Protein AF-A0A7L5AIC0-F1 (afdb_monomer)

pLDDT: mean 80.72, std 9.93, range [44.84, 91.0]

Radius of gyration: 12.36 Å; Cα contacts (8 Å, |Δi|>4): 72; chains: 1; bounding box: 29×26×31 Å

Secondary structure (DSSP, 8-state):
--GGGGGGG-TTS--SS-HHHHHHHHHHHHHHH-TT--HHHHHHHHHHT----SS--GGGGTPPTTGGGSHHHH---

Foldseek 3Di:
DPQLLPVVPDPPWPPQACQVVVLSVVLVVVCVVPVPDCSLVVVVVCLVVDDDDPVDDSSNSRDDPCNCVRPSNPDDD

Solvent-accessible surface area (backbone atoms only — not comparable to full-atom values): 4696 Å² total; per-residue (Å²): 133,58,76,74,54,50,75,76,71,51,85,86,40,47,70,88,56,44,49,40,56,54,50,56,51,50,40,56,54,47,42,75,77,40,75,90,58,62,59,42,59,52,52,50,52,52,58,72,66,42,61,78,53,101,89,46,35,52,50,62,33,23,44,46,91,68,56,69,74,36,69,64,52,59,68,73,131

Sequence (77 aa):
MVPLLAHLTQKDTPREFGVYNALAVMAYLIESIHQDGDWAARAAIHLRGFPSTEYIEAGSTGIALGWLEEQLWIRRS

Organism: NCBI:txid674079

Mean predicted aligned error: 6.13 Å

Structure (mmCIF, N/CA/C/O backbone):
data_AF-A0A7L5AIC0-F1
#
_entry.id   AF-A0A7L5AIC0-F1
#
loop_
_atom_site.group_PDB
_atom_site.id
_atom_site.type_symbol
_atom_site.label_atom_id
_atom_site.label_alt_id
_atom_site.label_comp_id
_atom_site.label_asym_id
_atom_site.label_entity_id
_atom_site.label_seq_id
_atom_site.pdbx_PDB_ins_code
_atom_site.Cartn_x
_atom_site.Cartn_y
_atom_site.Cartn_z
_atom_site.occupancy
_atom_site.B_iso_or_equiv
_atom_site.auth_seq_id
_atom_site.auth_comp_id
_atom_site.auth_asym_id
_atom_site.auth_atom_id
_atom_site.pdbx_PDB_model_num
ATOM 1 N N . MET A 1 1 ? -4.342 17.215 7.669 1.00 64.81 1 MET A N 1
ATOM 2 C CA . MET A 1 1 ? -3.579 16.099 7.067 1.00 64.81 1 MET A CA 1
ATOM 3 C C . MET A 1 1 ? -4.076 14.813 7.706 1.00 64.81 1 MET A C 1
ATOM 5 O O . MET A 1 1 ? -4.257 14.820 8.915 1.00 64.81 1 MET A O 1
ATOM 9 N N . VAL A 1 2 ? -4.356 13.766 6.926 1.00 83.56 2 VAL A N 1
ATOM 10 C CA . VAL A 1 2 ? -4.746 12.445 7.454 1.00 83.56 2 VAL A CA 1
ATOM 11 C C . VAL A 1 2 ? -3.456 11.673 7.760 1.00 83.56 2 VAL A C 1
ATOM 13 O O . VAL A 1 2 ? -2.737 11.376 6.806 1.00 83.56 2 VAL A O 1
ATOM 16 N N . PRO A 1 3 ? -3.118 11.371 9.032 1.00 87.12 3 PRO A N 1
ATOM 17 C CA . PRO A 1 3 ? -1.809 10.810 9.384 1.00 87.12 3 PRO A CA 1
ATOM 18 C C . PRO A 1 3 ? -1.476 9.503 8.654 1.00 87.12 3 PRO A C 1
ATOM 20 O O . PRO A 1 3 ? -0.360 9.344 8.173 1.00 87.12 3 PRO A O 1
ATOM 23 N N . LEU A 1 4 ? -2.463 8.618 8.477 1.00 87.75 4 LEU A N 1
ATOM 24 C CA . LEU A 1 4 ? -2.302 7.339 7.768 1.00 87.75 4 LEU A CA 1
ATOM 25 C C . LEU A 1 4 ? -1.985 7.491 6.270 1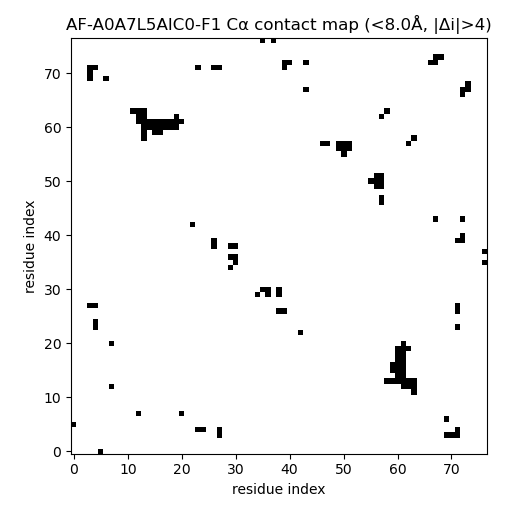.00 87.75 4 LEU A C 1
ATOM 27 O O . LEU A 1 4 ? -1.473 6.561 5.657 1.00 87.75 4 LEU A O 1
ATOM 31 N N . LEU A 1 5 ? -2.266 8.658 5.684 1.00 89.06 5 LEU A N 1
ATOM 32 C CA . LEU A 1 5 ? -2.017 8.970 4.273 1.00 89.06 5 LEU A CA 1
ATOM 33 C C . LEU A 1 5 ? -0.885 9.990 4.090 1.00 89.06 5 LEU A C 1
ATOM 35 O O . LEU A 1 5 ? -0.660 10.468 2.978 1.00 89.06 5 LEU A O 1
ATOM 39 N N . ALA A 1 6 ? -0.174 10.356 5.162 1.00 87.44 6 ALA A N 1
ATOM 40 C CA . ALA A 1 6 ? 0.872 11.375 5.102 1.00 87.44 6 ALA A CA 1
ATOM 41 C C . ALA A 1 6 ? 1.995 10.994 4.119 1.00 87.44 6 ALA A C 1
ATOM 43 O O . ALA A 1 6 ? 2.502 11.859 3.400 1.00 87.44 6 ALA A O 1
ATOM 44 N N . HIS A 1 7 ? 2.316 9.701 4.011 1.00 84.31 7 HIS A N 1
ATOM 45 C CA . HIS A 1 7 ? 3.338 9.178 3.103 1.00 84.31 7 HIS A CA 1
ATOM 46 C C . HIS A 1 7 ? 3.037 9.431 1.615 1.00 84.31 7 HIS A C 1
ATOM 48 O O . HIS A 1 7 ? 3.961 9.578 0.823 1.00 84.31 7 HIS A O 1
ATOM 54 N N . LEU A 1 8 ? 1.767 9.615 1.226 1.00 85.44 8 LEU A N 1
ATOM 55 C CA . LEU A 1 8 ? 1.386 9.943 -0.160 1.00 85.44 8 LEU A CA 1
ATOM 56 C C . LEU A 1 8 ? 1.856 11.336 -0.611 1.00 85.44 8 LEU A C 1
ATOM 58 O O . LEU A 1 8 ? 1.843 11.656 -1.801 1.00 85.44 8 LEU A O 1
ATOM 62 N N . THR A 1 9 ? 2.231 12.195 0.341 1.00 81.12 9 THR A N 1
ATOM 63 C CA . THR A 1 9 ? 2.693 13.564 0.073 1.00 81.12 9 THR A CA 1
ATOM 64 C C . THR A 1 9 ? 4.211 13.669 -0.073 1.00 81.12 9 THR A C 1
ATOM 66 O O . THR A 1 9 ? 4.713 14.739 -0.425 1.00 81.12 9 THR A O 1
ATOM 69 N N . GLN A 1 10 ? 4.945 12.573 0.150 1.00 75.75 10 GLN A N 1
ATOM 70 C CA . GLN A 1 10 ? 6.398 12.546 0.010 1.00 75.75 10 GLN A CA 1
ATOM 71 C C . GLN A 1 10 ? 6.816 12.773 -1.456 1.00 75.75 10 GLN A C 1
ATOM 73 O O . GLN A 1 10 ? 6.095 12.471 -2.415 1.00 75.75 10 GLN A O 1
ATOM 78 N N . LYS A 1 11 ? 7.963 13.433 -1.645 1.00 61.44 11 LYS A N 1
ATOM 79 C CA . LYS A 1 11 ? 8.443 13.840 -2.977 1.00 61.44 11 LYS A CA 1
ATOM 80 C C . LYS A 1 11 ? 9.122 12.707 -3.743 1.00 61.44 11 LYS A C 1
ATOM 82 O O . LYS A 1 11 ? 9.134 12.772 -4.968 1.00 61.44 11 LYS A O 1
ATOM 87 N N . ASP A 1 12 ? 9.574 11.677 -3.034 1.00 63.66 12 ASP A N 1
ATOM 88 C CA . ASP A 1 12 ? 10.431 10.610 -3.564 1.00 63.66 12 ASP A CA 1
ATOM 89 C C . ASP A 1 12 ? 9.651 9.442 -4.186 1.00 63.66 12 ASP A C 1
ATOM 91 O O . ASP A 1 12 ? 10.232 8.448 -4.614 1.00 63.66 12 ASP A O 1
ATOM 95 N N . THR A 1 13 ? 8.323 9.545 -4.255 1.00 58.59 13 THR A N 1
ATOM 96 C CA . THR A 1 13 ? 7.475 8.504 -4.832 1.00 58.59 13 THR A CA 1
ATOM 97 C C . THR A 1 13 ? 7.367 8.669 -6.354 1.00 58.59 13 THR A C 1
ATOM 99 O O . THR A 1 13 ? 6.958 9.749 -6.808 1.00 58.59 13 THR A O 1
ATOM 102 N N . PRO A 1 14 ? 7.662 7.628 -7.159 1.00 60.06 14 PRO A N 1
ATOM 103 C CA . PRO A 1 14 ? 7.426 7.652 -8.600 1.00 60.06 14 PRO A CA 1
ATOM 104 C C . PRO A 1 14 ? 5.946 7.940 -8.871 1.00 60.06 14 PRO A C 1
ATOM 106 O O . PRO A 1 14 ? 5.064 7.163 -8.528 1.00 60.06 14 PRO A O 1
ATOM 109 N N . ARG A 1 15 ? 5.627 9.107 -9.431 1.00 60.25 15 ARG A N 1
ATOM 110 C CA . ARG A 1 15 ? 4.234 9.571 -9.571 1.00 60.25 15 ARG A CA 1
ATOM 111 C C . ARG A 1 15 ? 3.595 9.188 -10.906 1.00 60.25 15 ARG A C 1
ATOM 113 O O . ARG A 1 15 ? 2.510 9.673 -11.205 1.00 60.25 15 ARG A O 1
ATOM 120 N N . GLU A 1 16 ? 4.261 8.357 -11.705 1.00 59.50 16 GLU A N 1
ATOM 121 C CA . GLU A 1 16 ? 3.910 8.145 -13.114 1.00 59.50 16 GLU A CA 1
ATOM 122 C C . GLU A 1 16 ? 2.520 7.531 -13.319 1.00 59.50 16 GLU A C 1
ATOM 124 O O . GLU A 1 16 ? 1.882 7.833 -14.323 1.00 59.50 16 GLU A O 1
ATOM 129 N N . PHE A 1 17 ? 2.004 6.749 -12.360 1.00 62.16 17 PHE A N 1
ATOM 130 C CA . PHE A 1 17 ? 0.729 6.041 -12.547 1.00 62.16 17 PHE A CA 1
ATOM 131 C C . PHE A 1 17 ? -0.298 6.234 -11.422 1.00 62.16 17 PHE A C 1
ATOM 133 O O . PHE A 1 17 ? -1.473 5.939 -11.620 1.00 62.16 17 PHE A O 1
ATOM 140 N N . GLY A 1 18 ? 0.098 6.735 -10.243 1.00 73.38 18 GLY A N 1
ATOM 141 C CA . GLY A 1 18 ? -0.822 7.077 -9.141 1.00 73.38 18 GLY A CA 1
ATOM 142 C C . GLY A 1 18 ? -1.651 5.915 -8.563 1.00 73.38 18 GLY A C 1
ATOM 143 O O . GLY A 1 18 ? -2.495 6.143 -7.693 1.00 73.38 18 GLY A O 1
ATOM 144 N N . VAL A 1 19 ? -1.412 4.680 -9.015 1.00 84.06 19 VAL A N 1
ATOM 145 C CA . VAL A 1 19 ? -2.157 3.473 -8.627 1.00 84.06 19 VAL A CA 1
ATOM 146 C C . VAL A 1 19 ? -2.013 3.212 -7.132 1.00 84.06 19 VAL A C 1
ATOM 148 O O . VAL A 1 19 ? -3.007 2.955 -6.454 1.00 84.06 19 VAL A O 1
ATOM 151 N N . TYR A 1 20 ? -0.798 3.354 -6.599 1.00 85.94 20 TYR A N 1
ATOM 152 C CA . TYR A 1 20 ? -0.544 3.216 -5.169 1.00 85.94 20 TYR A CA 1
ATOM 153 C C . TYR A 1 20 ? -1.365 4.207 -4.333 1.00 85.94 20 TYR A C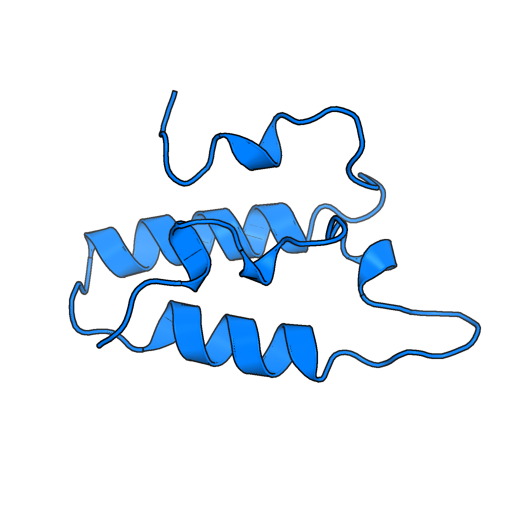 1
ATOM 155 O O . TYR A 1 20 ? -2.024 3.808 -3.374 1.00 85.94 20 TYR A O 1
ATOM 163 N N . ASN A 1 21 ? -1.409 5.482 -4.733 1.00 87.88 21 ASN A N 1
ATOM 164 C CA . ASN A 1 21 ? -2.180 6.502 -4.020 1.00 87.88 21 ASN A CA 1
ATOM 165 C C . ASN A 1 21 ? -3.676 6.171 -4.010 1.00 87.88 21 ASN A C 1
ATOM 167 O O . ASN A 1 21 ? -4.325 6.309 -2.975 1.00 87.88 21 ASN A O 1
ATOM 171 N N . ALA A 1 22 ? -4.221 5.713 -5.142 1.00 88.69 22 ALA A N 1
ATOM 172 C CA . ALA A 1 22 ? -5.617 5.295 -5.223 1.00 88.69 22 ALA A CA 1
ATOM 173 C C . ALA A 1 22 ? -5.906 4.111 -4.286 1.00 88.69 22 ALA A C 1
ATOM 175 O O . ALA A 1 22 ? -6.897 4.136 -3.558 1.00 88.69 22 ALA A O 1
ATOM 176 N N . LEU A 1 23 ? -5.023 3.107 -4.252 1.00 89.25 23 LEU A N 1
ATOM 177 C CA . LEU A 1 23 ? -5.141 1.963 -3.346 1.00 89.25 23 LEU A CA 1
ATOM 178 C C . LEU A 1 23 ? -5.066 2.391 -1.878 1.00 89.25 23 LEU A C 1
ATOM 180 O O . LEU A 1 23 ? -5.935 2.017 -1.100 1.00 89.25 23 LEU A O 1
ATOM 184 N N . ALA A 1 24 ? -4.100 3.224 -1.500 1.00 89.31 24 ALA A N 1
ATOM 185 C CA . ALA A 1 24 ? -3.966 3.706 -0.129 1.00 89.31 24 ALA A CA 1
ATOM 186 C C . ALA A 1 24 ? -5.202 4.504 0.336 1.00 89.31 24 ALA A C 1
ATOM 188 O O . ALA A 1 24 ? -5.689 4.322 1.452 1.00 89.31 24 ALA A O 1
ATOM 189 N N . VAL A 1 25 ? -5.765 5.348 -0.536 1.00 90.94 25 VAL A N 1
ATOM 190 C CA . VAL A 1 25 ? -7.002 6.088 -0.241 1.00 90.94 25 VAL A CA 1
ATOM 191 C C . VAL A 1 25 ? -8.198 5.144 -0.113 1.00 90.94 25 VAL A C 1
ATOM 193 O O . VAL A 1 25 ? -8.985 5.296 0.819 1.00 90.94 25 VAL A O 1
ATOM 196 N N . MET A 1 26 ? -8.334 4.156 -1.003 1.00 90.69 26 MET A N 1
ATOM 197 C CA . MET A 1 26 ? -9.392 3.146 -0.892 1.00 90.69 26 MET A CA 1
ATOM 198 C C . MET A 1 26 ? -9.274 2.346 0.407 1.00 90.69 26 MET A C 1
ATOM 200 O O . MET A 1 26 ? -10.293 2.137 1.059 1.00 90.69 26 MET A O 1
ATOM 204 N N . ALA A 1 27 ? -8.057 1.985 0.824 1.00 89.06 27 ALA A N 1
ATOM 205 C CA . ALA A 1 27 ? -7.792 1.325 2.103 1.00 89.06 27 ALA A CA 1
ATOM 206 C C . ALA A 1 27 ? -8.383 2.107 3.268 1.00 89.06 27 ALA A C 1
ATOM 208 O O . ALA A 1 27 ? -9.188 1.589 4.038 1.00 89.06 27 ALA A O 1
ATOM 209 N N . TYR A 1 28 ? -8.020 3.385 3.329 1.00 89.88 28 TYR A N 1
ATOM 210 C CA . TYR A 1 28 ? -8.436 4.292 4.382 1.00 89.88 28 TYR A CA 1
ATOM 211 C C . TYR A 1 28 ? -9.959 4.495 4.408 1.00 89.88 28 TYR A C 1
ATOM 213 O O . TYR A 1 28 ? -10.581 4.472 5.470 1.00 89.88 28 TYR A O 1
ATOM 221 N N . LEU A 1 29 ? -10.581 4.672 3.237 1.00 91.00 29 LEU A N 1
ATOM 222 C CA . LEU A 1 29 ? -12.029 4.856 3.137 1.00 91.00 29 LEU A CA 1
ATOM 223 C C . LEU A 1 29 ? -12.795 3.586 3.519 1.00 91.00 29 LEU A C 1
ATOM 225 O O . LEU A 1 29 ? -13.770 3.668 4.262 1.00 91.00 29 LEU A O 1
ATOM 229 N N . ILE A 1 30 ? -12.355 2.417 3.053 1.00 88.25 30 ILE A N 1
ATOM 230 C CA . ILE A 1 30 ? -13.004 1.140 3.365 1.00 88.25 30 ILE A CA 1
ATOM 231 C C . ILE A 1 30 ? -12.883 0.824 4.858 1.00 88.25 30 ILE A C 1
ATOM 233 O O . ILE A 1 30 ? -13.885 0.449 5.461 1.00 88.25 30 ILE A O 1
ATOM 237 N N . GLU A 1 31 ? -11.719 1.049 5.473 1.00 84.69 31 GLU A N 1
ATOM 238 C CA . GLU A 1 31 ? -11.525 0.860 6.919 1.00 84.69 31 GLU A CA 1
ATOM 239 C C . GLU A 1 31 ? -12.471 1.756 7.737 1.00 84.69 31 GLU A C 1
ATOM 241 O O . GLU A 1 31 ? -13.036 1.320 8.738 1.00 84.69 31 GLU A O 1
ATOM 246 N N . SER A 1 32 ? -12.730 2.989 7.282 1.00 85.12 32 SER A N 1
ATOM 247 C CA . SER A 1 32 ? -13.682 3.888 7.953 1.00 85.12 32 SER A CA 1
ATOM 248 C C . SER A 1 32 ? -15.141 3.410 7.912 1.00 85.12 32 SER A C 1
ATOM 250 O O . SER A 1 32 ? -15.945 3.838 8.738 1.00 85.12 32 SER A O 1
ATOM 252 N N . ILE A 1 33 ? -15.482 2.528 6.966 1.00 86.00 33 ILE A N 1
ATOM 253 C CA . ILE A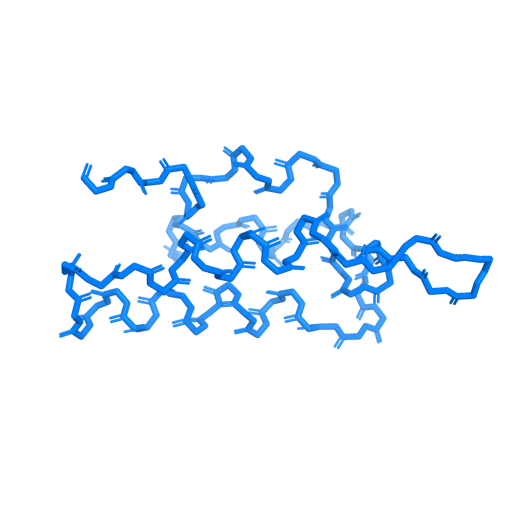 1 33 ? -16.832 1.982 6.771 1.00 86.00 33 ILE A CA 1
ATOM 254 C C . ILE A 1 33 ? -16.953 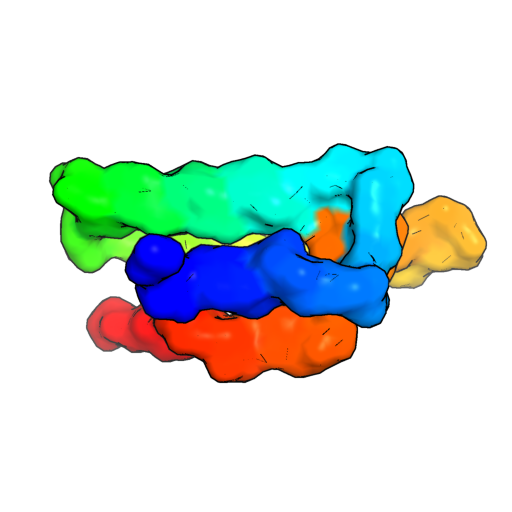0.593 7.415 1.00 86.00 33 ILE A C 1
ATOM 256 O O . ILE A 1 33 ? -18.003 0.255 7.959 1.00 86.00 33 ILE A O 1
ATOM 260 N N . HIS A 1 34 ? -15.891 -0.213 7.361 1.00 82.44 34 HIS A N 1
ATOM 261 C CA . HIS A 1 34 ? -15.852 -1.588 7.850 1.00 82.44 34 HIS A CA 1
ATOM 262 C C . HIS A 1 34 ? -14.505 -1.874 8.530 1.00 82.44 34 HIS A C 1
ATOM 264 O O . HIS A 1 34 ? -13.550 -2.320 7.894 1.00 82.44 34 HIS A O 1
ATOM 270 N N . GLN A 1 35 ? -14.450 -1.613 9.839 1.00 74.62 35 GLN A N 1
ATOM 271 C CA . GLN A 1 35 ? -13.219 -1.661 10.640 1.00 74.62 35 GLN A CA 1
ATOM 272 C C . GLN A 1 35 ? -12.637 -3.074 10.815 1.00 74.62 35 GLN A C 1
ATOM 274 O O . GLN A 1 35 ? -11.429 -3.203 10.982 1.00 74.62 35 GLN A O 1
ATOM 279 N N . ASP A 1 36 ? -13.465 -4.117 10.707 1.00 72.12 36 ASP A N 1
ATOM 280 C CA . ASP A 1 36 ? -13.045 -5.524 10.822 1.00 72.12 36 ASP A CA 1
ATOM 281 C C . ASP A 1 36 ? -12.709 -6.163 9.456 1.00 72.12 36 ASP A C 1
ATOM 283 O O . ASP A 1 36 ? -12.543 -7.379 9.335 1.00 72.12 36 ASP A O 1
ATOM 287 N N . GLY A 1 37 ? -12.640 -5.355 8.392 1.00 74.75 37 GLY A N 1
ATOM 288 C CA . GLY A 1 37 ? -12.339 -5.820 7.043 1.00 74.75 37 GLY A CA 1
ATOM 289 C C . GLY A 1 37 ? -10.853 -6.123 6.821 1.00 74.75 37 GLY A C 1
ATOM 290 O O . GLY A 1 37 ? -9.972 -5.378 7.236 1.00 74.75 37 GLY A O 1
ATOM 291 N N . ASP A 1 38 ? -10.560 -7.168 6.048 1.00 84.44 38 ASP A N 1
ATOM 292 C CA . ASP A 1 38 ? -9.196 -7.589 5.689 1.00 84.44 38 ASP A CA 1
ATOM 293 C C . ASP A 1 38 ? -8.648 -6.912 4.415 1.00 84.44 38 ASP A C 1
ATOM 295 O O . ASP A 1 38 ? -7.638 -7.342 3.847 1.00 84.44 38 ASP A O 1
ATOM 299 N N . TRP A 1 39 ? -9.308 -5.850 3.938 1.00 86.31 39 TRP A N 1
ATOM 300 C CA . TRP A 1 39 ? -9.012 -5.230 2.644 1.00 86.31 39 TRP A CA 1
ATOM 301 C C . TRP A 1 39 ? -7.555 -4.774 2.544 1.00 86.31 39 TRP A C 1
ATOM 303 O O . TRP A 1 39 ? -6.888 -5.079 1.554 1.00 86.31 39 TRP A O 1
ATOM 313 N N . ALA A 1 40 ? -7.043 -4.091 3.575 1.00 85.25 40 ALA A N 1
ATOM 314 C CA . ALA A 1 40 ? -5.675 -3.572 3.581 1.00 85.25 40 ALA A CA 1
ATOM 315 C C . ALA A 1 40 ? -4.650 -4.711 3.511 1.00 85.25 40 ALA A C 1
ATOM 317 O O . ALA A 1 40 ? -3.707 -4.647 2.722 1.00 85.25 40 ALA A O 1
ATOM 318 N N . ALA A 1 41 ? -4.887 -5.800 4.249 1.00 85.75 41 ALA A N 1
ATOM 319 C CA . ALA A 1 41 ? -4.044 -6.990 4.215 1.00 85.75 41 ALA A CA 1
ATOM 320 C C . ALA A 1 41 ? -4.060 -7.664 2.832 1.00 85.75 41 ALA A C 1
ATOM 322 O O . ALA A 1 41 ? -3.008 -8.012 2.294 1.00 85.75 41 ALA A O 1
ATOM 323 N N . ARG A 1 42 ? -5.235 -7.802 2.207 1.00 87.50 42 ARG A N 1
ATOM 324 C CA . ARG A 1 42 ? -5.373 -8.387 0.863 1.00 87.50 42 ARG A CA 1
ATOM 325 C C . ARG A 1 42 ? -4.715 -7.532 -0.214 1.00 87.50 42 ARG A C 1
ATOM 327 O O . ARG A 1 42 ? -3.989 -8.060 -1.055 1.00 87.50 42 ARG A O 1
ATOM 334 N N . ALA A 1 43 ? -4.926 -6.219 -0.176 1.00 87.75 43 ALA A N 1
ATOM 335 C CA . ALA A 1 43 ? -4.250 -5.281 -1.064 1.00 87.75 43 ALA A CA 1
ATOM 336 C C . ALA A 1 43 ? -2.727 -5.364 -0.883 1.00 87.75 43 ALA A C 1
ATOM 338 O O . ALA A 1 43 ? -2.001 -5.449 -1.875 1.00 87.75 43 ALA A O 1
ATOM 339 N N . ALA A 1 44 ? -2.245 -5.459 0.361 1.00 88.12 44 ALA A N 1
ATOM 340 C CA . ALA A 1 44 ? -0.826 -5.611 0.640 1.00 88.12 44 ALA A CA 1
ATOM 341 C C . ALA A 1 44 ? -0.237 -6.913 0.062 1.00 88.12 44 ALA A C 1
ATOM 343 O O . ALA A 1 44 ? 0.859 -6.900 -0.501 1.00 88.12 44 ALA A O 1
ATOM 344 N N . ILE A 1 45 ? -0.972 -8.028 0.149 1.00 89.12 45 ILE A N 1
ATOM 345 C CA . ILE A 1 45 ? -0.590 -9.316 -0.453 1.00 89.12 45 ILE A CA 1
ATOM 346 C C . ILE A 1 45 ? -0.473 -9.197 -1.977 1.00 89.12 45 ILE A C 1
ATOM 348 O O . ILE A 1 45 ? 0.525 -9.635 -2.548 1.00 89.12 45 ILE A O 1
ATOM 352 N N . HIS A 1 46 ? -1.457 -8.583 -2.639 1.00 88.12 46 HIS A N 1
ATOM 353 C CA . HIS A 1 46 ? -1.441 -8.425 -4.096 1.00 88.12 46 HIS A CA 1
ATOM 354 C C . HIS A 1 46 ? -0.324 -7.496 -4.578 1.00 88.12 46 HIS A C 1
ATOM 356 O O . HIS A 1 46 ? 0.344 -7.812 -5.557 1.00 88.12 46 HIS A O 1
ATOM 362 N N . LEU A 1 47 ? -0.081 -6.391 -3.872 1.00 85.62 47 LEU A N 1
ATOM 363 C CA . LEU A 1 47 ? 1.010 -5.470 -4.187 1.00 85.62 47 LEU A CA 1
ATOM 364 C C . LEU A 1 47 ? 2.390 -6.096 -3.936 1.00 85.62 47 LEU A C 1
ATOM 366 O O . LEU A 1 47 ? 3.317 -5.856 -4.703 1.00 85.62 47 LEU A O 1
ATOM 370 N N . ARG A 1 48 ? 2.536 -6.948 -2.911 1.00 85.62 48 ARG A N 1
ATOM 371 C CA . ARG A 1 48 ? 3.768 -7.725 -2.682 1.00 85.62 48 ARG A CA 1
ATOM 372 C C . ARG A 1 48 ? 4.019 -8.751 -3.787 1.00 85.62 48 ARG A C 1
ATOM 374 O O . ARG A 1 48 ? 5.166 -8.990 -4.143 1.00 85.62 48 ARG A O 1
ATOM 381 N N . GLY A 1 49 ? 2.956 -9.367 -4.297 1.00 86.44 49 GLY A N 1
ATOM 382 C CA . GLY A 1 49 ? 3.013 -10.304 -5.418 1.00 86.44 49 GLY A CA 1
ATOM 383 C C . GLY A 1 49 ? 3.019 -9.631 -6.791 1.00 86.44 49 GLY A C 1
ATOM 384 O O . GLY A 1 49 ? 2.895 -10.335 -7.793 1.00 86.44 49 GLY A O 1
ATOM 385 N N . PHE A 1 50 ? 3.105 -8.298 -6.855 1.00 85.06 50 PHE A N 1
ATOM 386 C CA . PHE A 1 50 ? 3.072 -7.586 -8.123 1.00 85.06 50 PHE A CA 1
ATOM 387 C C . PHE A 1 50 ? 4.273 -7.999 -8.988 1.00 85.06 50 PHE A C 1
ATOM 389 O O . PHE A 1 50 ? 5.377 -8.148 -8.453 1.00 85.06 50 PHE A O 1
ATOM 396 N N . PRO A 1 51 ? 4.084 -8.208 -10.304 1.00 83.38 51 PRO A N 1
ATOM 397 C CA . PRO A 1 51 ? 5.162 -8.655 -11.171 1.00 83.38 51 PRO A CA 1
ATOM 398 C C . PRO A 1 51 ? 6.376 -7.731 -11.081 1.00 83.38 51 PRO A C 1
ATOM 400 O O . PRO A 1 51 ? 6.237 -6.510 -11.093 1.00 83.38 51 PRO A O 1
ATOM 403 N N . SER A 1 52 ? 7.562 -8.331 -11.023 1.00 83.38 52 SER A N 1
ATOM 404 C CA . SER A 1 52 ? 8.834 -7.651 -11.248 1.00 83.38 52 SER A CA 1
ATOM 405 C C . SER A 1 52 ? 9.421 -8.233 -12.527 1.00 83.38 52 SER A C 1
ATOM 407 O O . SER A 1 52 ? 9.895 -9.367 -12.569 1.00 83.38 52 SER A O 1
ATOM 409 N N . THR A 1 53 ? 9.251 -7.482 -13.605 1.00 83.50 53 THR A N 1
ATOM 410 C CA . THR A 1 53 ? 9.707 -7.796 -14.960 1.00 83.50 53 THR A CA 1
ATOM 411 C C . THR A 1 53 ? 10.541 -6.626 -15.469 1.00 83.50 53 THR A C 1
ATOM 413 O O . THR A 1 53 ? 10.511 -5.549 -14.882 1.00 83.50 53 THR A O 1
ATOM 416 N N . GLU A 1 54 ? 11.238 -6.800 -16.590 1.00 78.50 54 GLU A N 1
ATOM 417 C CA . GLU A 1 54 ? 12.045 -5.734 -17.207 1.00 78.50 54 GLU A CA 1
ATOM 418 C C . GLU A 1 54 ? 11.239 -4.464 -17.552 1.00 78.50 54 GLU A C 1
ATOM 420 O O . GLU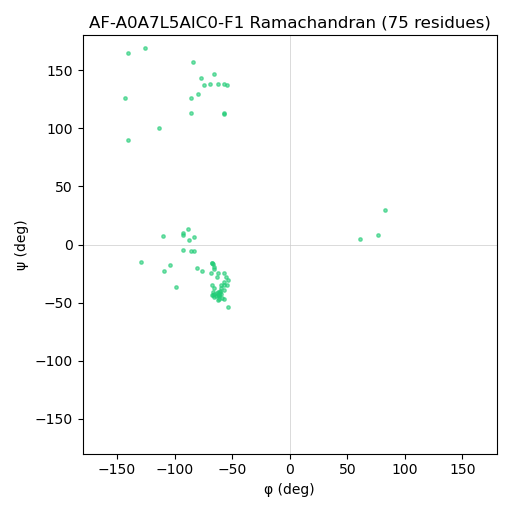 A 1 54 ? 11.799 -3.374 -17.603 1.00 78.50 54 GLU A O 1
ATOM 425 N N . TYR A 1 55 ? 9.923 -4.584 -17.757 1.00 75.06 55 TYR A N 1
ATOM 426 C CA . TYR A 1 55 ? 9.065 -3.481 -18.209 1.00 75.06 55 TYR A CA 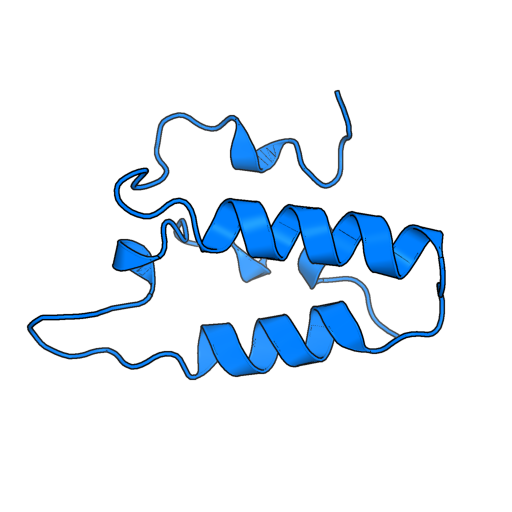1
ATOM 427 C C . TYR A 1 55 ? 8.112 -2.946 -17.138 1.00 75.06 55 TYR A C 1
ATOM 429 O O . TYR A 1 55 ? 7.608 -1.832 -17.262 1.00 75.06 55 TYR A O 1
ATOM 437 N N . ILE A 1 56 ? 7.800 -3.758 -16.126 1.00 78.06 56 ILE A N 1
ATOM 438 C CA . ILE A 1 56 ? 6.812 -3.449 -15.091 1.00 78.06 56 ILE A CA 1
ATOM 439 C C . ILE A 1 56 ? 7.319 -4.007 -13.769 1.00 78.06 56 ILE A C 1
ATOM 44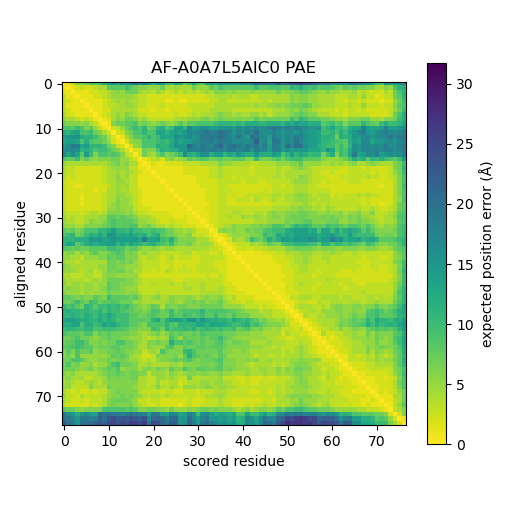1 O O . ILE A 1 56 ? 7.594 -5.203 -13.658 1.00 78.06 56 ILE A O 1
ATOM 445 N N . GLU A 1 57 ? 7.378 -3.138 -12.768 1.00 80.75 57 GLU A N 1
ATOM 446 C CA . GLU A 1 57 ? 7.717 -3.468 -11.389 1.00 80.75 57 GLU A CA 1
ATOM 447 C C . GLU A 1 57 ? 6.841 -2.672 -10.419 1.00 80.75 57 GLU A C 1
ATOM 449 O O . GLU A 1 57 ? 6.214 -1.690 -10.801 1.00 80.75 57 GLU A O 1
ATOM 454 N N . ALA A 1 58 ? 6.797 -3.055 -9.141 1.00 78.88 58 ALA A N 1
ATOM 455 C CA . ALA A 1 58 ? 5.964 -2.367 -8.150 1.00 78.88 58 ALA A CA 1
ATOM 456 C C . ALA A 1 58 ? 6.235 -0.849 -8.089 1.00 78.88 58 ALA A C 1
ATOM 458 O O . ALA A 1 58 ? 5.294 -0.067 -7.938 1.00 78.88 58 ALA A O 1
ATOM 459 N N . GLY A 1 59 ? 7.487 -0.421 -8.286 1.00 76.25 59 GLY A N 1
ATOM 460 C CA . GLY A 1 59 ? 7.862 0.995 -8.364 1.00 76.25 59 GLY A CA 1
ATOM 461 C C . GLY A 1 59 ? 7.112 1.765 -9.456 1.00 76.25 59 GLY A C 1
ATOM 462 O O . GLY A 1 59 ? 6.728 2.914 -9.235 1.00 76.25 59 GLY A O 1
ATOM 463 N N . SER A 1 60 ? 6.768 1.114 -10.573 1.00 77.06 60 SER A N 1
ATOM 464 C CA . SER A 1 60 ? 5.961 1.720 -11.638 1.00 77.06 60 SER A CA 1
ATOM 465 C C . SER A 1 60 ? 4.525 2.006 -11.194 1.00 77.06 60 SER A C 1
ATOM 467 O O . SER A 1 60 ? 3.840 2.805 -11.803 1.00 77.06 60 SER A O 1
ATOM 469 N N . THR A 1 61 ? 4.023 1.420 -10.109 1.00 76.88 61 THR A N 1
ATOM 470 C CA . THR A 1 61 ? 2.690 1.769 -9.572 1.00 76.88 61 THR A CA 1
ATOM 471 C C . THR A 1 61 ? 2.708 3.015 -8.679 1.00 76.88 61 THR A C 1
ATOM 473 O O . THR A 1 61 ? 1.653 3.498 -8.255 1.00 76.88 61 THR A O 1
ATOM 476 N N . GLY A 1 62 ? 3.901 3.549 -8.409 1.00 80.62 62 GLY A N 1
ATOM 477 C CA . GLY A 1 62 ? 4.143 4.608 -7.439 1.00 80.62 62 GLY A CA 1
ATOM 478 C C . GLY A 1 62 ? 4.273 4.112 -6.009 1.00 80.62 62 GLY A C 1
ATOM 479 O O . GLY A 1 62 ? 3.935 4.822 -5.070 1.00 80.62 62 GLY A O 1
ATOM 480 N N . ILE A 1 63 ? 4.759 2.888 -5.838 1.00 84.50 63 ILE A N 1
ATOM 481 C CA . ILE A 1 63 ? 5.179 2.373 -4.541 1.00 84.50 63 ILE A CA 1
ATOM 482 C C . ILE A 1 63 ? 6.580 2.905 -4.216 1.00 84.50 63 ILE A C 1
ATOM 484 O O . ILE A 1 63 ? 7.499 2.780 -5.024 1.00 84.50 63 ILE A O 1
ATOM 488 N N . ALA A 1 64 ? 6.751 3.464 -3.017 1.00 82.88 64 ALA A N 1
ATOM 489 C CA . ALA A 1 64 ? 8.067 3.782 -2.466 1.00 82.88 64 ALA A CA 1
ATOM 490 C C . ALA A 1 64 ? 8.701 2.557 -1.783 1.00 82.88 64 ALA A C 1
ATOM 492 O O . ALA A 1 64 ? 8.005 1.643 -1.329 1.00 82.88 64 ALA A O 1
ATOM 493 N N . LEU A 1 65 ? 10.032 2.554 -1.659 1.00 81.12 65 LEU A N 1
ATOM 494 C CA . LEU A 1 65 ? 10.725 1.584 -0.809 1.00 81.12 65 LEU A CA 1
ATOM 495 C C . LEU A 1 65 ? 10.192 1.692 0.631 1.00 81.12 65 LEU A C 1
ATOM 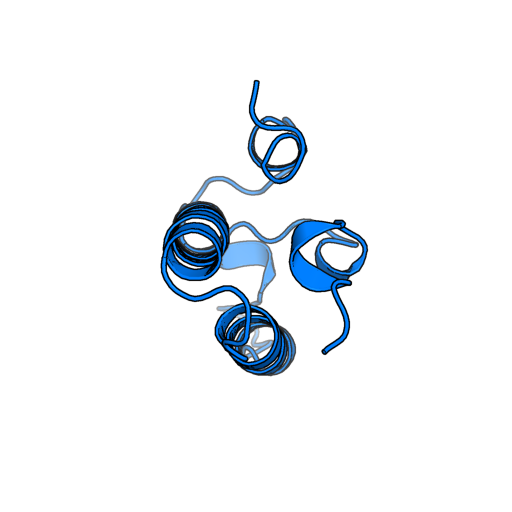497 O O . LEU A 1 65 ? 9.968 2.794 1.121 1.00 81.12 65 LEU A O 1
ATOM 501 N N . GLY A 1 66 ? 9.970 0.555 1.294 1.00 84.19 66 GLY A N 1
ATOM 502 C CA . GLY A 1 66 ? 9.470 0.537 2.673 1.00 84.19 66 GLY A CA 1
ATOM 503 C C . GLY A 1 66 ? 7.974 0.832 2.823 1.00 84.19 66 GLY A C 1
ATOM 504 O O . GLY A 1 66 ? 7.497 0.916 3.943 1.00 84.19 66 GLY A O 1
ATOM 505 N N . TRP A 1 67 ? 7.187 0.929 1.743 1.00 85.75 67 TRP A N 1
ATOM 506 C CA . TRP A 1 67 ? 5.743 1.221 1.835 1.00 85.75 67 TRP A CA 1
ATOM 507 C C . TRP A 1 67 ? 4.961 0.279 2.770 1.00 85.75 67 TRP A C 1
ATOM 509 O O . TRP A 1 67 ? 3.997 0.708 3.388 1.00 85.75 67 TRP A O 1
ATOM 519 N N . LEU A 1 68 ? 5.372 -0.987 2.918 1.00 87.19 68 LEU A N 1
ATOM 520 C CA . LEU A 1 68 ? 4.754 -1.943 3.853 1.00 87.19 68 LEU A CA 1
ATOM 521 C C . LEU A 1 68 ? 4.970 -1.586 5.331 1.00 87.19 68 LEU A C 1
ATOM 523 O O . LEU A 1 68 ? 4.291 -2.138 6.193 1.00 87.19 68 LEU A O 1
ATOM 527 N N . GLU A 1 69 ? 5.917 -0.699 5.622 1.00 89.00 69 GLU A N 1
ATOM 528 C CA . GLU A 1 69 ? 6.220 -0.199 6.963 1.00 89.00 69 GLU A CA 1
ATOM 529 C C . GLU A 1 69 ? 5.318 0.991 7.340 1.00 89.00 69 GLU A C 1
ATOM 531 O O . GLU A 1 69 ? 5.323 1.452 8.482 1.00 89.00 69 GLU A O 1
ATOM 536 N N . GLU A 1 70 ? 4.499 1.480 6.406 1.00 88.19 70 GLU A N 1
ATOM 537 C CA . GLU A 1 70 ? 3.505 2.505 6.696 1.00 88.19 70 GLU A CA 1
ATOM 538 C C . GLU A 1 70 ? 2.384 1.934 7.569 1.00 88.19 70 GLU A C 1
ATOM 540 O O . GLU A 1 70 ? 1.867 0.837 7.339 1.00 88.19 70 GLU A O 1
ATOM 545 N N . GLN A 1 71 ? 1.946 2.719 8.556 1.00 87.00 71 GLN A N 1
ATOM 546 C CA . GLN A 1 71 ? 0.939 2.298 9.542 1.00 87.00 71 GLN A CA 1
ATOM 547 C C . GLN A 1 71 ? -0.372 1.815 8.907 1.00 87.00 71 GLN A C 1
ATOM 549 O O . GLN A 1 71 ? -1.045 0.959 9.477 1.00 87.00 71 GLN A O 1
ATOM 554 N N . LEU A 1 72 ? -0.703 2.331 7.719 1.00 87.38 72 LEU A N 1
ATOM 555 C CA . LEU A 1 72 ? -1.855 1.906 6.927 1.00 87.38 72 LEU A CA 1
ATOM 556 C C . LEU A 1 72 ? -1.834 0.401 6.605 1.00 87.38 72 LEU A C 1
ATOM 558 O O . LEU A 1 72 ? -2.886 -0.227 6.561 1.00 87.38 72 LEU A O 1
ATOM 562 N N . TRP A 1 73 ? -0.650 -0.181 6.394 1.00 87.00 73 TRP A N 1
ATOM 563 C CA . TRP A 1 73 ? -0.483 -1.573 5.959 1.00 87.00 73 TRP A CA 1
ATOM 564 C C . TRP A 1 73 ? -0.042 -2.518 7.081 1.00 87.00 73 TRP A C 1
ATOM 566 O O . TRP A 1 73 ? -0.194 -3.731 6.949 1.00 87.00 73 TRP A O 1
ATOM 576 N N . ILE A 1 74 ? 0.484 -1.985 8.190 1.00 80.00 74 ILE A N 1
ATOM 577 C CA . ILE A 1 74 ? 0.913 -2.779 9.355 1.00 80.00 74 ILE A CA 1
ATOM 578 C C . ILE A 1 74 ? -0.275 -3.262 10.198 1.00 80.00 74 ILE A C 1
ATOM 580 O O . ILE A 1 74 ? -0.125 -4.227 10.954 1.00 80.00 74 ILE A O 1
ATOM 584 N N . ARG A 1 75 ? -1.441 -2.603 10.120 1.00 64.00 75 ARG A N 1
ATOM 585 C CA . ARG A 1 75 ? -2.549 -2.872 11.043 1.00 64.00 75 ARG A CA 1
ATOM 586 C C . ARG A 1 75 ? -2.956 -4.351 10.996 1.00 64.00 75 ARG A C 1
ATOM 588 O O . ARG A 1 75 ? -3.444 -4.854 9.988 1.00 64.00 75 ARG A O 1
ATOM 595 N N . ARG A 1 76 ? -2.703 -5.033 12.117 1.00 54.56 76 ARG A N 1
ATOM 596 C CA . ARG A 1 76 ? -3.108 -6.415 12.375 1.00 54.56 76 ARG A CA 1
ATOM 597 C C . ARG 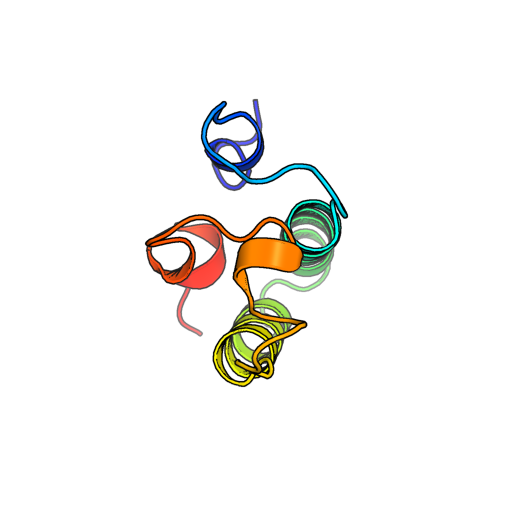A 1 76 ? -4.607 -6.439 12.663 1.00 54.56 76 ARG A C 1
ATOM 599 O O . ARG A 1 76 ? -5.083 -5.590 13.416 1.00 54.56 76 ARG A O 1
ATOM 606 N N . SER A 1 77 ? -5.285 -7.424 12.077 1.00 44.84 77 SER A N 1
ATOM 607 C CA . SER A 1 77 ? -6.496 -8.040 12.633 1.00 44.84 77 SER A CA 1
ATOM 608 C C . SER A 1 77 ? -6.339 -8.332 14.123 1.00 44.84 77 SER A C 1
ATOM 610 O O . SER A 1 77 ? -5.233 -8.822 14.473 1.00 44.84 77 SER A O 1
#